Protein AF-A0A5C8MQX5-F1 (afdb_monomer)

Secondary structure (DSSP, 8-state):
-TTHHHHHHHHHHHHHHHHHHHGGGT--HHHHHHHHHHHHHHHIIIIIIIIHHHHHHHHHHHHHHHHHHHHHHHHHHHHT-

Nearest PDB structures (foldseek):
  4ytp-assembly1_D  TM=4.140E-01  e=8.126E+00  Sus scrofa

pLDDT: mean 93.38, std 5.11, range [60.59, 97.75]

Structure (mmCIF, N/CA/C/O backbone):
data_AF-A0A5C8MQX5-F1
#
_entry.id   AF-A0A5C8MQX5-F1
#
loop_
_atom_site.group_PDB
_atom_site.id
_atom_site.type_symbol
_atom_site.label_atom_id
_atom_site.label_alt_id
_atom_site.label_comp_id
_atom_site.label_asym_id
_atom_site.label_entity_id
_atom_site.label_seq_id
_atom_site.pdbx_PDB_ins_code
_atom_site.Cartn_x
_atom_site.Cartn_y
_atom_site.Cartn_z
_atom_site.occupancy
_atom_site.B_iso_or_equiv
_atom_site.auth_seq_id
_atom_site.auth_comp_id
_atom_site.auth_asym_id
_atom_site.auth_atom_id
_atom_site.pdbx_PDB_model_num
ATOM 1 N N . MET A 1 1 ? -18.865 7.104 1.850 1.00 60.59 1 MET A N 1
ATOM 2 C CA . MET A 1 1 ? -17.837 8.069 2.315 1.00 60.59 1 MET A CA 1
ATOM 3 C C . MET A 1 1 ? -16.833 7.465 3.296 1.00 60.59 1 MET A C 1
ATOM 5 O O . MET A 1 1 ? -15.648 7.676 3.092 1.00 60.59 1 MET A O 1
ATOM 9 N N . LYS A 1 2 ? -17.262 6.674 4.297 1.00 77.38 2 LYS A N 1
ATOM 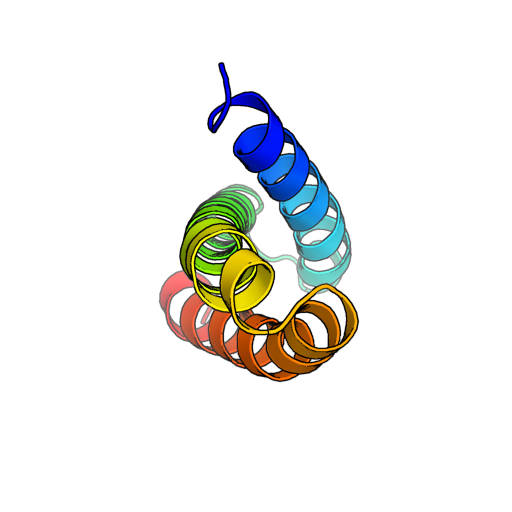10 C CA . LYS A 1 2 ? -16.374 6.097 5.332 1.00 77.38 2 LYS A CA 1
ATOM 11 C C . LYS A 1 2 ? -15.254 5.169 4.827 1.00 77.38 2 LYS A C 1
ATOM 13 O O . LYS A 1 2 ? -14.258 5.035 5.518 1.00 77.38 2 LYS A O 1
ATOM 18 N N . HIS A 1 3 ? -15.401 4.565 3.643 1.00 83.69 3 HIS A N 1
ATOM 19 C CA . HIS A 1 3 ? -14.420 3.611 3.095 1.00 83.69 3 HIS A CA 1
ATOM 20 C C . HIS A 1 3 ? -13.701 4.117 1.835 1.00 83.69 3 HIS A C 1
ATOM 22 O O . HIS A 1 3 ? -12.553 3.768 1.596 1.00 83.69 3 HIS A O 1
ATOM 28 N N . ILE A 1 4 ? -14.346 4.995 1.060 1.00 87.50 4 ILE A N 1
ATOM 29 C CA . ILE A 1 4 ? -13.807 5.497 -0.216 1.00 87.50 4 ILE A CA 1
ATOM 30 C C . ILE A 1 4 ? -12.605 6.417 0.020 1.00 87.50 4 ILE A C 1
ATOM 32 O O . ILE A 1 4 ? -11.584 6.266 -0.640 1.00 87.50 4 ILE A O 1
ATOM 36 N N . VAL A 1 5 ? -12.712 7.350 0.973 1.00 90.12 5 VAL A N 1
ATOM 37 C CA . VAL A 1 5 ? -11.628 8.303 1.259 1.00 90.12 5 VAL A CA 1
ATOM 38 C C . VAL A 1 5 ? -10.398 7.595 1.843 1.00 90.12 5 VAL A C 1
ATOM 40 O O . VAL A 1 5 ? -9.314 7.799 1.300 1.00 90.12 5 VAL A O 1
ATOM 43 N N . PRO A 1 6 ? -10.520 6.714 2.860 1.00 90.50 6 PRO A N 1
ATOM 44 C CA . PRO A 1 6 ? -9.367 5.959 3.358 1.00 90.50 6 PRO A CA 1
ATOM 45 C C . PRO A 1 6 ? -8.697 5.095 2.287 1.00 90.50 6 PRO A C 1
ATOM 47 O O . PRO A 1 6 ? -7.472 5.091 2.181 1.00 90.50 6 PRO A O 1
ATOM 50 N N . LEU A 1 7 ? -9.489 4.416 1.450 1.00 93.19 7 LEU A N 1
ATOM 51 C CA . LEU A 1 7 ? -8.953 3.581 0.380 1.00 93.19 7 LEU A CA 1
ATOM 52 C C . LEU A 1 7 ? -8.210 4.411 -0.676 1.00 93.19 7 LEU A C 1
ATOM 54 O O . LEU A 1 7 ? -7.131 4.016 -1.107 1.00 93.19 7 LEU A O 1
ATOM 58 N N . ALA A 1 8 ? -8.744 5.575 -1.058 1.00 93.44 8 ALA A N 1
ATOM 59 C CA . ALA A 1 8 ? -8.083 6.477 -2.000 1.00 93.44 8 ALA A CA 1
ATOM 60 C C . ALA A 1 8 ? -6.747 7.001 -1.451 1.00 93.44 8 ALA A C 1
ATOM 62 O O . ALA A 1 8 ? -5.750 7.009 -2.168 1.00 93.44 8 ALA A O 1
ATOM 63 N N . ILE A 1 9 ? -6.701 7.380 -0.169 1.00 94.12 9 ILE A N 1
ATOM 64 C CA . ILE A 1 9 ? -5.463 7.821 0.488 1.00 94.12 9 ILE A CA 1
ATOM 65 C C . ILE A 1 9 ? -4.431 6.688 0.501 1.00 94.12 9 ILE A C 1
ATOM 67 O O . ILE A 1 9 ? -3.282 6.910 0.118 1.00 94.12 9 ILE A O 1
ATOM 71 N N . LYS A 1 10 ? -4.836 5.464 0.871 1.00 92.56 10 LYS A N 1
ATOM 72 C CA . LYS A 1 10 ? -3.945 4.296 0.807 1.00 92.56 10 LYS A CA 1
ATOM 73 C C . LYS A 1 10 ? -3.444 4.039 -0.607 1.00 92.56 10 LYS A C 1
ATOM 75 O O . LYS A 1 10 ? -2.259 3.783 -0.781 1.00 92.56 10 LYS A O 1
ATOM 80 N N . PHE A 1 11 ? -4.318 4.119 -1.606 1.00 96.06 11 PHE A N 1
ATOM 81 C CA . PHE A 1 11 ? -3.936 3.908 -2.997 1.00 96.06 11 PHE A CA 1
ATOM 82 C C . PHE A 1 11 ? -2.889 4.918 -3.466 1.00 96.06 11 PHE A C 1
ATOM 84 O O . PHE A 1 11 ? -1.903 4.523 -4.084 1.00 96.06 11 PHE A O 1
ATOM 91 N N . ILE A 1 12 ? -3.055 6.199 -3.129 1.00 97.25 12 ILE A N 1
ATOM 92 C CA . ILE A 1 12 ? -2.067 7.234 -3.453 1.00 97.25 12 ILE A CA 1
ATOM 93 C C . ILE A 1 12 ? -0.738 6.935 -2.751 1.00 97.25 12 ILE A C 1
ATOM 95 O O . ILE A 1 12 ? 0.302 6.942 -3.406 1.00 97.25 12 ILE A O 1
ATOM 99 N N . GLY A 1 13 ? -0.763 6.610 -1.455 1.00 96.25 13 GLY A N 1
ATOM 100 C CA . GLY A 1 13 ? 0.444 6.267 -0.698 1.00 96.25 13 GLY A CA 1
ATOM 101 C C . GLY A 1 13 ? 1.200 5.080 -1.300 1.00 96.25 13 GLY A C 1
ATOM 102 O O . GLY A 1 13 ? 2.396 5.179 -1.569 1.00 96.25 13 GLY A O 1
ATOM 103 N N . TRP A 1 14 ? 0.490 3.988 -1.594 1.00 96.56 14 TRP A N 1
ATOM 104 C CA . TRP A 1 14 ? 1.064 2.812 -2.247 1.00 96.56 14 TRP A CA 1
ATOM 105 C C . TRP A 1 14 ? 1.598 3.116 -3.645 1.00 96.56 14 TRP A C 1
ATOM 107 O O . TRP A 1 14 ? 2.690 2.670 -3.986 1.00 96.56 14 TRP A O 1
ATOM 117 N N . SER A 1 15 ? 0.866 3.900 -4.438 1.00 96.81 15 SER A N 1
ATOM 118 C CA . SER A 1 15 ? 1.287 4.273 -5.791 1.00 96.81 15 SER A CA 1
ATOM 119 C C . SER A 1 15 ? 2.588 5.064 -5.770 1.00 96.81 15 SER A C 1
ATOM 121 O O . SER A 1 15 ? 3.489 4.748 -6.537 1.00 96.81 15 SER A O 1
ATOM 123 N N . VAL A 1 16 ? 2.716 6.048 -4.874 1.00 97.75 16 VAL A N 1
ATOM 124 C CA . VAL A 1 16 ? 3.942 6.847 -4.736 1.00 97.75 16 VAL A CA 1
ATOM 125 C C . VAL A 1 16 ? 5.127 5.948 -4.395 1.00 97.75 16 VAL A C 1
ATOM 127 O O . VAL A 1 16 ? 6.125 5.967 -5.107 1.00 97.75 16 VAL A O 1
ATOM 130 N N . VAL A 1 17 ? 5.005 5.115 -3.357 1.00 96.25 17 VAL A N 1
ATOM 131 C CA . VAL A 1 17 ? 6.103 4.244 -2.909 1.00 96.25 17 VAL A CA 1
ATOM 132 C C . VAL A 1 17 ? 6.514 3.256 -4.000 1.00 96.25 17 VAL A C 1
ATOM 134 O O . VAL A 1 17 ? 7.697 3.143 -4.324 1.00 96.25 17 VAL A O 1
ATOM 137 N N . LEU A 1 18 ? 5.548 2.551 -4.592 1.00 96.50 18 LEU A N 1
ATOM 138 C CA . LEU A 1 18 ? 5.842 1.498 -5.558 1.00 96.50 18 LEU A CA 1
ATOM 139 C C . LEU A 1 18 ? 6.348 2.066 -6.881 1.00 96.50 18 LEU A C 1
ATOM 141 O O . LEU A 1 18 ? 7.316 1.535 -7.413 1.00 96.50 18 LEU A O 1
ATOM 145 N N . LEU A 1 19 ? 5.779 3.168 -7.382 1.00 96.81 19 LEU A N 1
ATOM 146 C CA . LEU A 1 19 ? 6.308 3.829 -8.577 1.00 96.81 19 LEU A CA 1
ATOM 147 C C . LEU A 1 19 ? 7.732 4.333 -8.347 1.00 96.81 19 LEU A C 1
ATOM 149 O O . LEU A 1 19 ? 8.569 4.141 -9.220 1.00 96.81 19 LEU A O 1
ATOM 153 N N . SER A 1 20 ? 8.040 4.918 -7.184 1.00 97.06 20 SER A N 1
ATOM 154 C CA . SER A 1 20 ? 9.399 5.384 -6.885 1.00 97.06 20 SER A CA 1
ATOM 155 C C . SER A 1 20 ? 10.428 4.253 -6.876 1.00 97.06 20 SER A C 1
ATOM 157 O O . SER A 1 20 ? 11.525 4.436 -7.394 1.00 97.06 20 SER A O 1
ATOM 159 N N . ILE A 1 21 ? 10.086 3.090 -6.315 1.00 95.38 21 ILE A N 1
ATOM 160 C CA . ILE A 1 21 ? 11.011 1.951 -6.228 1.00 95.38 21 ILE A CA 1
ATOM 161 C C . ILE A 1 21 ? 11.121 1.238 -7.578 1.00 95.38 21 ILE A C 1
ATOM 163 O O . ILE A 1 21 ? 12.220 1.040 -8.090 1.00 95.38 21 ILE A O 1
ATOM 167 N N . PHE A 1 22 ? 9.992 0.869 -8.182 1.00 95.25 22 PHE A N 1
ATOM 168 C CA . PHE A 1 22 ? 9.974 0.058 -9.400 1.00 95.25 22 PHE A CA 1
ATOM 169 C C . PHE A 1 22 ? 10.371 0.840 -10.660 1.00 95.25 22 PHE A C 1
ATOM 171 O O . PHE A 1 22 ? 10.824 0.228 -11.629 1.00 95.25 22 PHE A O 1
ATOM 178 N N . ALA A 1 23 ? 10.304 2.178 -10.644 1.00 93.94 23 ALA A N 1
ATOM 179 C CA . ALA A 1 23 ? 10.871 3.002 -11.713 1.00 93.94 23 ALA A CA 1
ATOM 180 C C . ALA A 1 23 ? 12.390 2.812 -11.860 1.00 93.94 23 ALA A C 1
ATOM 182 O O . ALA A 1 23 ? 12.895 2.854 -12.979 1.00 93.94 23 ALA A O 1
ATOM 183 N N . ILE A 1 24 ? 13.112 2.538 -10.765 1.00 96.38 24 ILE A N 1
ATOM 184 C CA . ILE A 1 24 ? 14.564 2.275 -10.792 1.00 96.38 24 ILE A CA 1
ATOM 185 C C . ILE A 1 24 ? 14.875 1.021 -11.625 1.00 96.38 24 ILE A C 1
ATOM 187 O O . I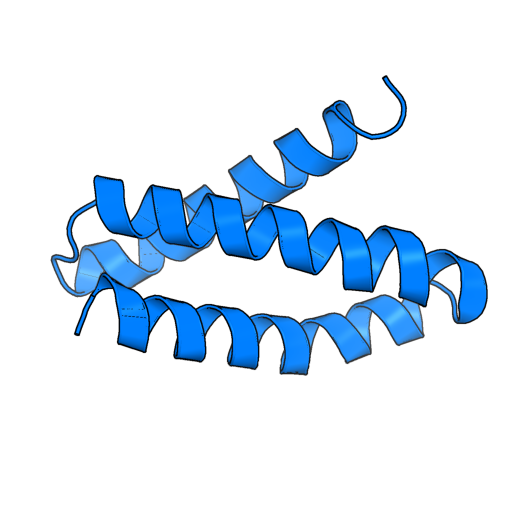LE A 1 24 ? 15.912 0.942 -12.279 1.00 96.38 24 ILE A O 1
ATOM 191 N N . PHE A 1 25 ? 13.949 0.062 -11.645 1.00 94.31 25 PHE A N 1
ATOM 192 C CA . PHE A 1 25 ? 14.071 -1.203 -12.368 1.00 94.31 25 PHE A CA 1
ATOM 193 C C . PHE A 1 25 ? 13.424 -1.174 -13.762 1.00 94.31 25 PHE A C 1
ATOM 195 O O . PHE A 1 25 ? 13.285 -2.220 -14.386 1.00 94.31 25 PHE A O 1
ATOM 202 N N . ASN A 1 26 ? 13.027 0.003 -14.265 1.00 93.25 26 ASN A N 1
ATOM 203 C CA . ASN A 1 26 ? 12.308 0.170 -15.537 1.00 93.25 26 ASN A CA 1
ATOM 204 C C . ASN A 1 26 ? 11.019 -0.671 -15.645 1.00 93.25 26 ASN A C 1
ATOM 206 O O . ASN A 1 26 ? 10.618 -1.062 -16.743 1.00 93.25 26 ASN A O 1
ATOM 210 N N . ALA A 1 27 ? 10.350 -0.949 -14.520 1.00 94.00 27 ALA A N 1
ATOM 211 C CA . ALA A 1 27 ? 9.097 -1.693 -14.547 1.00 94.00 27 ALA A CA 1
ATOM 21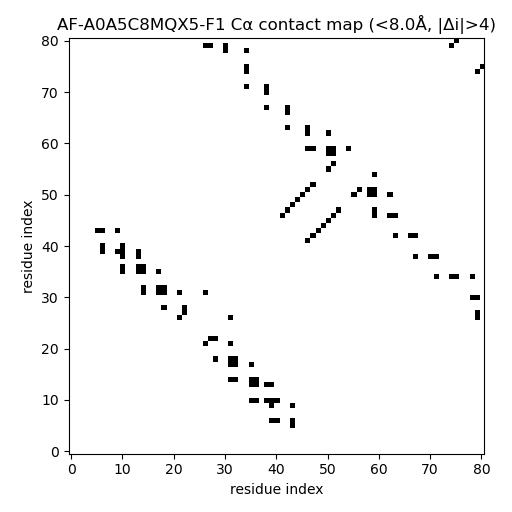2 C C . ALA A 1 27 ? 7.986 -0.876 -15.243 1.00 94.00 27 ALA A C 1
ATOM 214 O O . ALA A 1 27 ? 7.914 0.345 -15.053 1.00 94.00 27 ALA A O 1
ATOM 215 N N . PRO A 1 28 ? 7.073 -1.514 -16.002 1.00 95.75 28 PRO A N 1
ATOM 216 C CA . PRO A 1 28 ? 5.987 -0.807 -16.676 1.00 95.75 28 PRO A CA 1
ATOM 217 C C . PRO A 1 28 ? 5.074 -0.070 -15.675 1.00 95.75 28 PRO A C 1
ATOM 219 O O . PRO A 1 28 ? 4.436 -0.725 -14.843 1.00 95.75 28 PRO A O 1
ATOM 222 N N . PRO A 1 29 ? 4.921 1.270 -15.762 1.00 94.62 29 PRO A N 1
ATOM 223 C CA . PRO A 1 29 ? 4.175 2.050 -14.766 1.00 94.62 29 PRO A CA 1
ATOM 224 C C . PRO A 1 29 ? 2.721 1.604 -14.586 1.00 94.62 29 PRO A C 1
ATOM 226 O O . PRO A 1 29 ? 2.189 1.640 -13.481 1.00 94.62 29 PRO A O 1
ATOM 229 N N . LEU A 1 30 ? 2.080 1.142 -15.664 1.00 95.94 30 LEU A N 1
ATOM 230 C CA . LEU A 1 30 ? 0.706 0.642 -15.624 1.00 95.94 30 LEU A CA 1
ATOM 231 C C . LEU A 1 30 ? 0.574 -0.623 -14.758 1.00 95.94 30 LEU A C 1
ATOM 233 O O . LEU A 1 30 ? -0.368 -0.731 -13.976 1.00 95.94 30 LEU A O 1
ATOM 237 N N . LEU A 1 31 ? 1.529 -1.553 -14.855 1.00 96.19 31 LEU A N 1
ATOM 238 C CA . LEU A 1 31 ? 1.540 -2.781 -14.050 1.00 96.19 31 LEU A CA 1
ATOM 239 C C . LEU A 1 31 ? 1.830 -2.468 -12.581 1.00 96.19 31 LEU A C 1
ATOM 241 O O . LEU A 1 31 ? 1.177 -3.011 -11.692 1.00 96.19 31 LEU A O 1
ATOM 245 N N . VAL A 1 32 ? 2.730 -1.514 -12.325 1.00 96.62 32 VAL A N 1
ATOM 246 C CA . VAL A 1 32 ? 3.014 -1.020 -10.970 1.00 96.62 32 VAL A CA 1
ATOM 247 C C . VAL A 1 32 ? 1.780 -0.355 -10.344 1.00 96.62 32 VAL A C 1
ATOM 249 O O . VAL A 1 32 ? 1.518 -0.546 -9.159 1.00 96.62 32 VAL A O 1
ATOM 252 N N . LEU A 1 33 ? 0.973 0.372 -11.124 1.00 96.62 33 LEU A N 1
ATOM 253 C CA . LEU A 1 33 ? -0.294 0.942 -10.652 1.00 96.62 33 LEU A CA 1
ATOM 254 C C . LEU A 1 33 ? -1.345 -0.131 -10.340 1.00 96.62 33 LEU A C 1
ATOM 256 O O . LEU A 1 33 ? -2.060 -0.004 -9.345 1.00 96.62 33 LEU A O 1
ATOM 260 N N . PHE A 1 34 ? -1.432 -1.203 -11.135 1.00 96.00 34 PHE A N 1
ATOM 261 C CA . PHE A 1 34 ? -2.307 -2.337 -10.813 1.00 96.00 34 PHE A CA 1
ATOM 262 C C . PHE A 1 34 ? -1.869 -3.054 -9.535 1.00 96.00 34 PHE A C 1
ATOM 264 O O . PHE A 1 34 ? -2.705 -3.349 -8.679 1.00 96.00 34 PHE A O 1
ATOM 271 N N . MET A 1 35 ? -0.563 -3.255 -9.366 1.00 95.69 35 MET A N 1
ATOM 272 C CA . MET A 1 35 ? 0.018 -3.753 -8.125 1.00 95.69 35 MET A CA 1
ATOM 273 C C . MET A 1 35 ? -0.341 -2.843 -6.941 1.00 95.69 35 MET A C 1
ATOM 275 O O . MET A 1 35 ? -0.845 -3.324 -5.928 1.00 95.69 35 MET A O 1
ATOM 279 N N . ALA A 1 36 ? -0.171 -1.524 -7.073 1.00 96.62 36 ALA A N 1
ATOM 280 C CA . ALA A 1 36 ? -0.530 -0.563 -6.031 1.00 96.62 36 ALA A CA 1
ATOM 281 C C . ALA A 1 36 ? -2.025 -0.598 -5.682 1.00 96.62 36 ALA A C 1
ATOM 283 O O . ALA A 1 36 ? -2.381 -0.520 -4.505 1.00 96.62 36 ALA A O 1
ATOM 284 N N . ALA A 1 37 ? -2.903 -0.763 -6.676 1.00 96.19 37 ALA A N 1
ATOM 285 C CA . ALA A 1 37 ? -4.341 -0.899 -6.462 1.00 96.19 37 ALA A CA 1
ATOM 286 C C . ALA A 1 37 ? -4.673 -2.164 -5.659 1.00 96.19 37 ALA A C 1
ATOM 288 O O . ALA A 1 37 ? -5.398 -2.086 -4.665 1.00 96.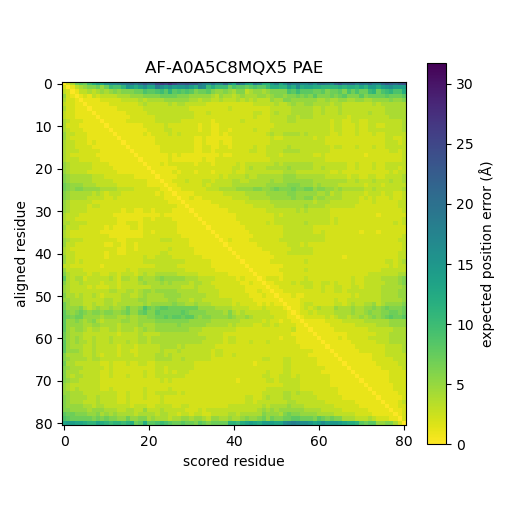19 37 ALA A O 1
ATOM 289 N N . GLY A 1 38 ? -4.097 -3.309 -6.039 1.00 95.25 38 GLY A N 1
ATOM 290 C CA . GLY A 1 38 ? -4.263 -4.570 -5.317 1.00 95.25 38 GLY A CA 1
ATOM 291 C C . GLY A 1 38 ? -3.770 -4.474 -3.873 1.0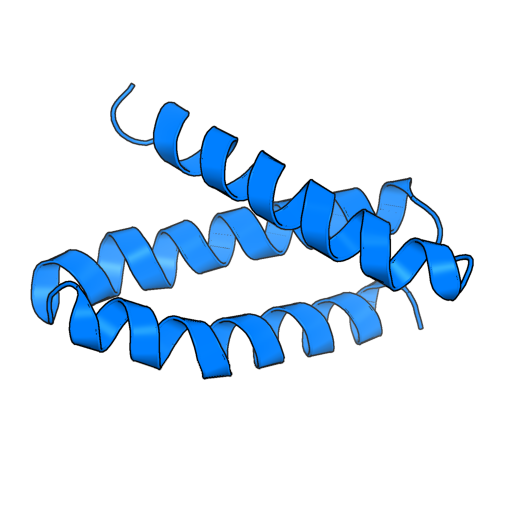0 95.25 38 GLY A C 1
ATOM 292 O O . GLY A 1 38 ? -4.508 -4.786 -2.936 1.00 95.25 38 GLY A O 1
ATOM 293 N N . THR A 1 39 ? -2.560 -3.952 -3.675 1.00 95.44 39 THR A N 1
ATOM 294 C CA . THR A 1 39 ? -1.959 -3.782 -2.347 1.00 95.44 39 THR A CA 1
ATOM 295 C C . THR A 1 39 ? -2.763 -2.816 -1.473 1.00 95.44 39 THR A C 1
ATOM 297 O O . THR A 1 39 ? -2.985 -3.084 -0.289 1.00 95.44 39 THR A O 1
ATOM 300 N N . ALA A 1 40 ? -3.280 -1.721 -2.035 1.00 95.69 40 ALA A N 1
ATOM 301 C CA . ALA A 1 40 ? -4.130 -0.781 -1.309 1.00 95.69 40 ALA A CA 1
ATOM 302 C C . ALA A 1 40 ? -5.445 -1.423 -0.850 1.00 95.69 40 ALA A C 1
ATOM 304 O O . ALA A 1 40 ? -5.832 -1.249 0.304 1.00 95.69 40 ALA A O 1
ATOM 305 N N . VAL A 1 41 ? -6.099 -2.209 -1.712 1.00 95.31 41 VAL A N 1
ATOM 306 C CA . VAL A 1 41 ? -7.332 -2.926 -1.358 1.00 95.31 41 VAL A CA 1
ATOM 307 C C . VAL A 1 41 ? -7.070 -3.947 -0.256 1.00 95.31 41 VAL A C 1
ATOM 309 O O . VAL A 1 41 ? -7.764 -3.936 0.759 1.00 95.31 41 VAL A O 1
ATOM 312 N N . VAL A 1 42 ? -6.056 -4.803 -0.400 1.00 95.56 42 VAL A N 1
ATOM 313 C CA . VAL A 1 42 ? -5.810 -5.863 0.588 1.00 95.56 42 VAL A CA 1
ATOM 314 C C . VAL A 1 42 ? -5.320 -5.291 1.920 1.00 95.56 42 VAL A C 1
ATOM 316 O O . VAL A 1 42 ? -5.809 -5.705 2.971 1.00 95.56 42 VAL A O 1
ATOM 319 N N . SER A 1 43 ? -4.429 -4.293 1.905 1.00 94.19 43 SER A N 1
ATOM 320 C CA . SER A 1 43 ? -3.977 -3.621 3.135 1.00 94.19 43 SER A CA 1
ATOM 321 C C . SER A 1 43 ? -5.086 -2.829 3.828 1.00 94.19 43 SER A C 1
ATOM 323 O O . SER A 1 43 ? -5.078 -2.706 5.050 1.00 94.19 43 SER A O 1
ATOM 325 N N . TYR A 1 44 ? -6.057 -2.300 3.082 1.00 93.94 44 TYR A N 1
ATOM 326 C CA . TYR A 1 44 ? -7.240 -1.673 3.662 1.00 93.94 44 TYR A CA 1
ATOM 327 C C . TYR A 1 44 ? -8.150 -2.699 4.343 1.00 93.94 44 TYR A C 1
ATOM 329 O O . TYR A 1 44 ? -8.590 -2.498 5.473 1.00 93.94 44 TYR A O 1
ATOM 337 N N . LEU A 1 45 ? -8.421 -3.817 3.668 1.00 94.00 45 LEU A N 1
ATOM 338 C CA . LEU A 1 45 ? -9.279 -4.861 4.212 1.00 94.00 45 LEU A CA 1
ATOM 339 C C . LEU A 1 45 ? -8.642 -5.496 5.451 1.00 94.00 45 LEU A C 1
ATOM 341 O O . LEU A 1 45 ? -9.244 -5.503 6.520 1.00 94.00 45 LEU A O 1
ATOM 345 N N . ILE A 1 46 ? -7.419 -6.006 5.333 1.00 93.94 46 ILE A N 1
ATOM 346 C CA . ILE A 1 46 ? -6.777 -6.764 6.411 1.00 93.94 46 ILE A CA 1
ATOM 347 C C . ILE A 1 46 ? -6.323 -5.832 7.539 1.00 93.94 46 ILE A C 1
ATOM 349 O O . ILE A 1 46 ? -6.696 -6.054 8.689 1.00 93.94 46 ILE A O 1
ATOM 353 N N . GLY A 1 47 ? -5.578 -4.771 7.227 1.00 92.25 47 GLY A N 1
ATOM 354 C CA . GLY A 1 47 ? -5.070 -3.836 8.231 1.00 92.25 47 GLY A CA 1
ATOM 355 C C . GLY A 1 47 ? -6.194 -3.038 8.891 1.00 92.25 47 GLY A C 1
ATOM 356 O O . GLY A 1 47 ? -6.486 -3.220 10.073 1.00 92.25 47 GLY A O 1
ATOM 357 N N . ASP A 1 48 ? -6.865 -2.183 8.120 1.00 90.38 48 ASP A N 1
ATOM 358 C CA . ASP A 1 48 ? -7.771 -1.174 8.681 1.00 90.38 48 ASP A CA 1
ATOM 359 C C . ASP A 1 48 ? -9.135 -1.741 9.090 1.00 90.38 48 ASP A C 1
ATOM 361 O O . ASP A 1 48 ? -9.722 -1.275 10.067 1.00 90.38 48 ASP A O 1
ATOM 365 N N . LEU A 1 49 ? -9.675 -2.719 8.353 1.00 91.94 49 LEU A N 1
ATOM 366 C CA . LEU A 1 49 ? -11.018 -3.239 8.632 1.00 91.94 49 LEU A CA 1
ATOM 367 C C . LEU A 1 49 ? -11.010 -4.437 9.592 1.00 91.94 49 LEU A C 1
ATOM 369 O O . LEU A 1 49 ? -11.925 -4.557 10.407 1.00 91.94 49 LEU A O 1
ATOM 373 N N . PHE A 1 50 ? -10.003 -5.314 9.528 1.00 92.62 50 PHE A N 1
ATOM 374 C CA . PHE A 1 50 ? -9.941 -6.505 10.386 1.00 92.62 50 PHE A CA 1
ATOM 375 C C . PHE A 1 50 ? -9.042 -6.340 11.612 1.00 92.62 50 PHE A C 1
ATOM 377 O O . PHE A 1 50 ? -9.468 -6.695 12.715 1.00 92.62 50 PHE A O 1
ATOM 384 N N . ILE A 1 51 ? -7.814 -5.842 11.449 1.00 93.81 51 ILE A N 1
ATOM 385 C CA . ILE A 1 51 ? -6.824 -5.826 12.534 1.00 93.81 51 ILE A CA 1
ATOM 386 C C . ILE A 1 51 ? -7.019 -4.608 13.438 1.00 93.81 51 ILE A C 1
ATOM 388 O O . ILE A 1 51 ? -7.124 -4.759 14.658 1.00 93.81 51 ILE A O 1
ATOM 392 N N . LEU A 1 52 ? -7.137 -3.418 12.851 1.00 92.44 52 LEU A N 1
ATOM 393 C CA . LEU A 1 52 ? -7.233 -2.152 13.575 1.00 92.44 52 LEU A CA 1
ATOM 394 C C . LEU A 1 52 ? -8.374 -2.125 14.614 1.00 92.44 52 LEU A C 1
ATOM 396 O O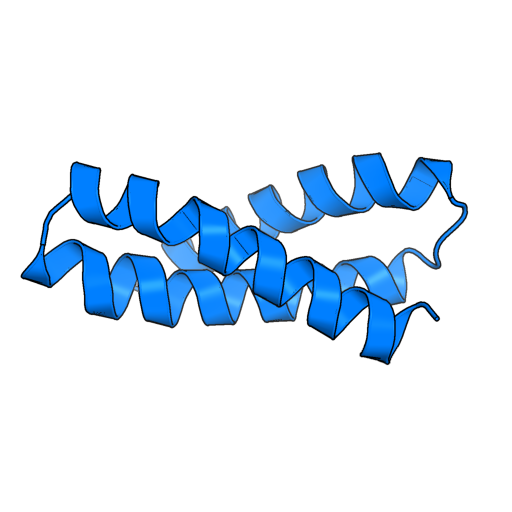 . LEU A 1 52 ? -8.099 -1.755 15.757 1.00 92.44 52 LEU A O 1
ATOM 400 N N . PRO A 1 53 ? -9.616 -2.570 14.317 1.00 91.88 53 PRO A N 1
ATOM 401 C CA . PRO A 1 53 ? -10.710 -2.492 15.289 1.00 91.88 53 PRO A CA 1
ATOM 402 C C . PRO A 1 53 ? -10.607 -3.525 16.417 1.00 91.88 53 PRO A C 1
ATOM 404 O O . PRO A 1 53 ? -11.264 -3.372 17.442 1.00 91.88 53 PRO A O 1
ATOM 407 N N . ARG A 1 54 ? -9.830 -4.599 16.221 1.00 93.31 54 ARG A N 1
ATOM 408 C CA . ARG A 1 54 ? -9.743 -5.731 17.159 1.00 93.31 54 ARG A CA 1
ATOM 409 C C . ARG A 1 54 ? -8.524 -5.657 18.067 1.00 93.31 54 ARG A C 1
ATOM 411 O O . ARG A 1 54 ? -8.615 -6.034 19.229 1.00 93.31 54 ARG A O 1
ATOM 418 N N . PHE A 1 55 ? -7.398 -5.193 17.534 1.00 92.81 55 PHE A N 1
ATOM 419 C CA . PHE A 1 55 ? -6.102 -5.245 18.213 1.00 92.81 55 PHE A CA 1
ATOM 420 C C . PHE A 1 55 ? -5.468 -3.860 18.422 1.00 92.81 55 PHE A C 1
ATOM 422 O O . PHE A 1 55 ? -4.468 -3.743 19.129 1.00 92.81 55 PHE A O 1
ATOM 429 N N . GLY A 1 56 ? -6.051 -2.802 17.847 1.00 93.69 56 GLY A N 1
ATOM 430 C CA . GLY A 1 56 ? -5.582 -1.424 17.984 1.00 93.69 56 GLY A CA 1
ATOM 431 C C . GLY A 1 56 ? -4.408 -1.057 17.068 1.00 93.69 56 GLY A C 1
ATOM 432 O O . GLY A 1 56 ? -3.933 -1.852 16.256 1.00 93.69 56 GLY A O 1
ATOM 433 N N . ASN A 1 57 ? -3.933 0.185 17.209 1.00 93.31 57 ASN A N 1
ATOM 434 C CA . ASN A 1 57 ? -2.981 0.811 16.281 1.00 93.31 57 ASN A CA 1
ATOM 435 C C . ASN A 1 57 ? -1.615 0.108 16.229 1.00 93.31 57 ASN A C 1
ATOM 437 O O . ASN A 1 57 ? -1.061 -0.077 15.150 1.00 93.31 57 ASN A O 1
ATOM 441 N N . LEU A 1 58 ? -1.066 -0.285 17.385 1.00 94.06 58 LEU A N 1
ATOM 442 C CA . LEU A 1 58 ? 0.266 -0.899 17.456 1.00 94.06 58 LEU A CA 1
ATOM 443 C C . LEU A 1 58 ? 0.285 -2.264 16.758 1.00 94.06 58 LEU A C 1
ATOM 445 O O . LEU A 1 58 ? 1.203 -2.558 15.999 1.00 94.06 58 LEU A O 1
ATOM 449 N N . ALA A 1 59 ? -0.752 -3.074 16.970 1.00 93.31 59 ALA A N 1
ATOM 450 C CA . ALA A 1 59 ? -0.878 -4.368 16.314 1.00 93.31 59 ALA A CA 1
ATOM 451 C C . ALA A 1 59 ? -1.087 -4.230 14.798 1.00 93.31 59 ALA A C 1
ATOM 453 O O . ALA A 1 59 ? -0.479 -4.981 14.040 1.00 93.31 59 ALA A O 1
ATOM 454 N N . ALA A 1 60 ? -1.890 -3.254 14.354 1.00 93.31 60 ALA A N 1
ATOM 455 C CA . ALA A 1 60 ? -2.065 -2.956 12.932 1.00 93.31 60 ALA A CA 1
ATOM 456 C C . ALA A 1 60 ? -0.736 -2.574 12.259 1.00 93.31 60 ALA A C 1
ATOM 458 O O . ALA A 1 60 ? -0.391 -3.146 11.231 1.00 93.31 60 ALA A O 1
ATOM 459 N N . ALA A 1 61 ? 0.061 -1.706 12.891 1.00 92.75 61 ALA A N 1
ATOM 460 C CA . ALA A 1 61 ? 1.365 -1.304 12.365 1.00 92.75 61 ALA A CA 1
ATOM 461 C C . ALA A 1 61 ? 2.367 -2.472 12.282 1.00 92.75 61 ALA A C 1
ATOM 463 O O . ALA A 1 61 ? 3.101 -2.589 11.304 1.00 92.75 61 ALA A O 1
ATOM 464 N N . ILE A 1 62 ? 2.391 -3.359 13.285 1.00 95.38 62 ILE A N 1
ATOM 465 C CA . ILE A 1 62 ? 3.240 -4.560 13.246 1.00 95.38 62 ILE A CA 1
ATOM 466 C C . ILE A 1 62 ? 2.781 -5.510 12.136 1.00 95.38 62 ILE A C 1
ATOM 468 O O . ILE A 1 62 ? 3.617 -6.069 11.431 1.00 95.38 62 ILE A O 1
ATOM 472 N N . ALA A 1 63 ? 1.470 -5.690 11.968 1.00 93.81 63 ALA A N 1
ATOM 473 C CA . ALA A 1 63 ? 0.912 -6.568 10.946 1.00 93.81 63 ALA A CA 1
ATOM 474 C C . ALA A 1 63 ? 1.111 -6.039 9.518 1.00 93.81 63 ALA A C 1
ATOM 476 O O . ALA A 1 63 ? 1.231 -6.839 8.589 1.00 93.81 63 ALA A O 1
ATOM 477 N N . ASP A 1 64 ? 1.201 -4.719 9.340 1.00 92.62 64 ASP A N 1
ATOM 478 C CA . ASP A 1 64 ? 1.458 -4.104 8.039 1.00 92.62 64 ASP A CA 1
ATOM 479 C C . ASP A 1 64 ? 2.825 -4.503 7.460 1.00 92.62 64 ASP A C 1
ATOM 481 O O . ASP A 1 64 ? 2.956 -4.575 6.243 1.00 92.62 64 ASP A O 1
ATOM 485 N N . VAL A 1 65 ? 3.828 -4.837 8.284 1.00 94.69 65 VAL A N 1
ATOM 486 C CA . VAL A 1 65 ? 5.165 -5.246 7.806 1.00 94.69 65 VAL A 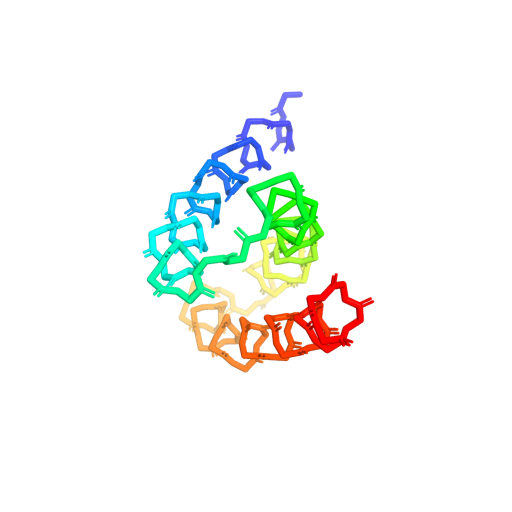CA 1
ATOM 487 C C . VAL A 1 65 ? 5.134 -6.560 7.006 1.00 94.69 65 VAL A C 1
ATOM 489 O O . VAL A 1 65 ? 5.481 -6.539 5.821 1.00 94.69 65 VAL A O 1
ATOM 492 N N . PRO A 1 66 ? 4.724 -7.712 7.581 1.00 96.12 66 PRO A N 1
ATOM 493 C CA . PRO A 1 66 ? 4.630 -8.954 6.820 1.00 96.12 66 PRO A CA 1
ATOM 494 C C . PRO A 1 66 ? 3.572 -8.863 5.717 1.00 96.12 66 PRO A C 1
ATOM 496 O O . PRO A 1 66 ? 3.754 -9.453 4.654 1.00 96.12 66 PRO A O 1
ATOM 499 N N . LEU A 1 67 ? 2.492 -8.103 5.928 1.00 95.31 67 LEU A N 1
ATOM 500 C CA . LEU A 1 67 ? 1.455 -7.913 4.921 1.00 95.31 67 LEU A CA 1
ATOM 501 C C . LEU A 1 67 ? 1.988 -7.171 3.687 1.00 95.31 67 LEU A C 1
ATOM 503 O O . LEU A 1 67 ? 1.783 -7.633 2.568 1.00 95.31 67 LEU A O 1
ATOM 507 N N . ALA A 1 68 ? 2.711 -6.066 3.879 1.00 94.81 68 ALA A N 1
ATOM 508 C CA . ALA A 1 68 ? 3.365 -5.323 2.807 1.00 94.81 68 ALA A CA 1
ATOM 509 C C . ALA A 1 68 ? 4.355 -6.202 2.039 1.00 94.81 68 ALA A C 1
ATOM 511 O O . ALA A 1 68 ? 4.308 -6.241 0.812 1.00 94.81 68 ALA A O 1
ATOM 512 N N . PHE A 1 69 ? 5.209 -6.939 2.756 1.00 95.50 69 PHE A N 1
ATOM 513 C CA . PHE A 1 69 ? 6.179 -7.845 2.143 1.00 95.50 69 PHE A CA 1
ATOM 514 C C . PHE A 1 69 ? 5.498 -8.884 1.244 1.00 95.50 69 PHE A C 1
ATOM 516 O O . PHE A 1 69 ? 5.844 -9.001 0.070 1.00 95.50 69 PHE A O 1
ATOM 523 N N . LEU A 1 70 ? 4.499 -9.601 1.772 1.00 97.00 70 LEU A N 1
ATOM 524 C CA . LEU A 1 70 ? 3.794 -10.643 1.025 1.00 97.00 70 LEU A CA 1
ATOM 525 C C . LEU A 1 70 ? 3.042 -10.076 -0.179 1.00 97.00 70 LEU A C 1
ATOM 527 O O . LEU A 1 70 ? 3.075 -10.674 -1.251 1.00 97.00 70 LEU A O 1
ATOM 531 N N . LEU A 1 71 ? 2.379 -8.928 -0.020 1.00 95.88 71 LEU A N 1
ATOM 532 C CA . LEU A 1 71 ? 1.637 -8.306 -1.111 1.00 95.88 71 LEU A CA 1
ATOM 533 C C . LEU A 1 71 ? 2.563 -7.889 -2.243 1.00 95.88 71 LEU A C 1
ATOM 535 O O . LEU A 1 71 ? 2.304 -8.269 -3.380 1.00 95.88 71 LEU A O 1
ATOM 539 N N . ILE A 1 72 ? 3.643 -7.164 -1.942 1.00 94.88 72 ILE A N 1
ATOM 540 C CA . ILE A 1 72 ? 4.603 -6.717 -2.958 1.00 94.88 72 ILE A CA 1
ATOM 541 C C . ILE A 1 72 ? 5.242 -7.923 -3.641 1.00 94.88 72 ILE A C 1
ATOM 543 O O . ILE A 1 72 ? 5.281 -7.955 -4.862 1.00 94.88 72 ILE A O 1
ATOM 547 N N . TRP A 1 73 ? 5.683 -8.929 -2.882 1.00 95.44 73 TRP A N 1
ATOM 548 C CA . TRP A 1 73 ? 6.340 -10.103 -3.453 1.00 95.44 73 TRP A CA 1
ATOM 549 C C . TRP A 1 73 ? 5.421 -10.900 -4.387 1.00 95.44 73 TRP A C 1
ATOM 551 O O . TRP A 1 73 ? 5.796 -11.199 -5.519 1.00 95.44 73 TRP A O 1
ATOM 561 N N . LEU A 1 74 ? 4.199 -11.215 -3.946 1.00 95.81 74 LEU A N 1
ATOM 562 C CA . LEU A 1 74 ? 3.254 -11.986 -4.758 1.00 95.81 74 LEU A CA 1
ATOM 563 C C . LEU A 1 74 ? 2.835 -11.222 -6.017 1.00 95.81 74 LEU A C 1
ATOM 565 O O . LEU A 1 74 ? 2.743 -11.802 -7.094 1.00 95.81 74 LEU A O 1
ATOM 569 N N . THR A 1 75 ? 2.574 -9.922 -5.887 1.00 94.19 75 THR A N 1
ATOM 570 C CA . THR A 1 75 ? 2.132 -9.091 -7.014 1.00 94.19 75 THR A CA 1
ATOM 571 C C . THR A 1 75 ? 3.260 -8.778 -7.988 1.00 94.19 75 THR A C 1
ATOM 573 O O . THR A 1 75 ? 3.006 -8.767 -9.189 1.00 94.19 75 THR A O 1
ATOM 576 N N . SER A 1 76 ? 4.497 -8.586 -7.519 1.00 93.00 76 SER A N 1
ATOM 577 C CA . SER A 1 76 ? 5.650 -8.411 -8.403 1.00 93.00 76 SER A C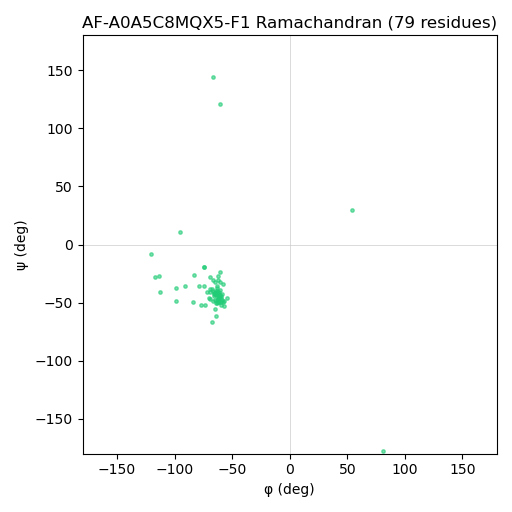A 1
ATOM 578 C C . SER A 1 76 ? 5.932 -9.685 -9.191 1.00 93.00 76 SER A C 1
ATOM 580 O O . SER A 1 76 ? 6.105 -9.613 -10.401 1.00 93.00 76 SER A O 1
ATOM 582 N N . TYR A 1 77 ? 5.891 -10.845 -8.529 1.00 93.75 77 TYR A N 1
ATOM 583 C CA . TYR A 1 77 ? 6.058 -12.142 -9.185 1.00 93.75 77 TYR A CA 1
ATOM 584 C C . TYR A 1 77 ? 4.946 -12.431 -10.205 1.00 93.75 77 TYR A C 1
ATOM 586 O O . TYR A 1 77 ? 5.189 -13.042 -11.234 1.00 93.75 77 TYR A O 1
ATOM 594 N N . ALA A 1 78 ? 3.711 -12.003 -9.929 1.00 93.19 78 ALA A N 1
ATOM 595 C CA . ALA A 1 78 ? 2.574 -12.269 -10.809 1.00 93.19 78 ALA A CA 1
ATOM 596 C C . ALA A 1 78 ? 2.432 -11.291 -11.989 1.00 93.19 78 ALA A C 1
ATOM 598 O O . ALA A 1 78 ? 1.774 -11.635 -12.971 1.00 93.19 78 ALA A O 1
ATOM 599 N N . LEU A 1 79 ? 2.936 -10.056 -11.870 1.00 91.19 79 LEU A N 1
ATOM 600 C CA . LEU A 1 79 ? 2.700 -8.987 -12.851 1.00 91.19 79 LEU A CA 1
ATOM 601 C C . LEU A 1 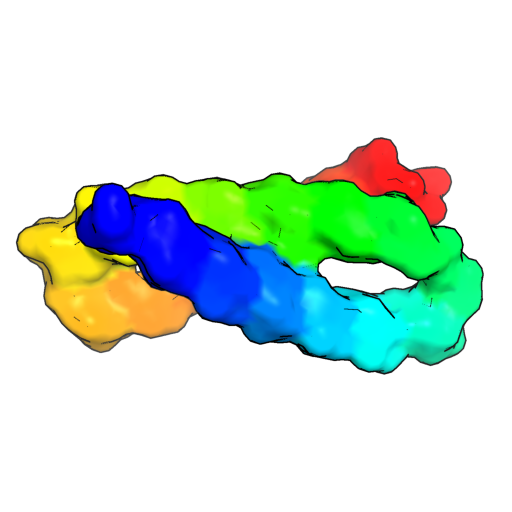79 ? 3.964 -8.478 -13.551 1.00 91.19 79 LEU A C 1
ATOM 603 O O . LEU A 1 79 ? 3.830 -7.913 -14.632 1.00 91.19 79 LEU A O 1
ATOM 607 N N . ILE A 1 80 ? 5.139 -8.559 -12.921 1.00 85.56 80 ILE A N 1
ATOM 608 C CA . ILE A 1 80 ? 6.363 -7.877 -13.381 1.00 85.56 80 ILE A CA 1
ATOM 609 C C . ILE A 1 80 ? 7.427 -8.870 -13.856 1.00 85.56 80 ILE A C 1
ATOM 611 O O . ILE A 1 80 ? 8.086 -8.585 -14.856 1.00 85.56 80 ILE A O 1
ATOM 615 N N . GLU A 1 81 ? 7.606 -9.984 -13.143 1.00 77.06 81 GLU A N 1
ATOM 616 C CA . GLU A 1 81 ? 8.395 -11.134 -13.622 1.00 77.06 81 GLU A CA 1
ATOM 617 C C . GLU A 1 81 ? 7.615 -11.961 -14.655 1.00 77.06 81 GLU A C 1
ATOM 619 O O . GLU A 1 81 ? 8.271 -12.469 -15.594 1.00 77.06 81 GLU A O 1
#

Mean predicted aligned error: 3.1 Å

Solvent-accessible surface area (backbone atoms only — not comparable to full-atom values): 4357 Å² total; per-residue (Å²): 110,91,58,58,57,60,43,51,54,41,27,53,54,37,33,53,56,46,47,64,57,38,51,78,70,70,50,60,66,68,55,46,46,51,41,16,48,52,45,23,52,52,48,41,48,51,33,62,64,55,33,28,81,74,62,32,69,69,50,23,59,59,51,46,53,64,48,51,53,52,45,52,53,55,41,42,59,74,68,73,107

Foldseek 3Di:
DVQPVQLVVQLVVLLVVQCVVCVVVVFDSVLSSVLSNQLSVVLCCCQVVPCCVPPHDVRSVVVVVVSVVVSCVVSCVVRGD

Sequence (81 aa):
MKHIVPLAIKFIGWSVVLLSIFAIFNAPPLLVLFMAAGTAVVSYLIGDLFILPRFGNLAAAIADVPLAFLLIWLTSYALIE

Radius of gyration: 12.99 Å; Cα contacts (8 Å, |Δi|>4): 65; chains: 1; bounding box: 32×21×35 Å